Protein AF-A0A957RB34-F1 (afdb_monomer)

Nearest PDB structures (foldseek):
  6in7-assembly1_B  TM=5.819E-01  e=4.711E+00  Pseudomonas aeruginosa PAO1
  8z6g-assembly1_B  TM=5.656E-01  e=7.234E+00  Pseudomonas aeruginosa
  7eib-assembly1_A  TM=2.325E-01  e=8.694E+00  Homo sapiens

Sequence (74 aa):
MVRPDPAKWGQTVADLRRLSVEAEHPRTRERFLALYEIGAGHTNATQWAAAMKHDDNTVLKWVHMYNSMGPEAL

Secondary structure (DSSP, 8-state):
-----GGGGT--HHHHHHHHHH-SSHHHHHHHHHHHHHHTTS--HHHHHHHTT--HHHHHHHHHHHHHH-GGG-

Radius of gyration: 10.84 Å; Cα contacts (8 Å, |Δi|>4): 94; chains: 1; bounding box: 25×24×26 Å

Structure (mmCIF, N/CA/C/O backbone):
data_AF-A0A957RB34-F1
#
_entry.id   AF-A0A957RB34-F1
#
loop_
_atom_site.group_PDB
_atom_site.id
_atom_site.type_symbol
_atom_site.label_atom_id
_atom_site.label_alt_id
_atom_site.label_comp_id
_atom_site.label_asym_id
_atom_site.label_entity_id
_atom_site.label_seq_id
_atom_site.pdbx_PDB_ins_code
_atom_site.Cartn_x
_atom_site.Cartn_y
_atom_site.Cartn_z
_atom_site.occupancy
_atom_site.B_iso_or_equiv
_atom_site.auth_seq_id
_atom_site.auth_comp_id
_atom_site.auth_asym_id
_atom_site.auth_atom_id
_atom_site.pdbx_PDB_model_num
ATOM 1 N N . MET A 1 1 ? 4.323 -6.581 14.072 1.00 75.44 1 MET A N 1
ATOM 2 C CA . MET A 1 1 ? 4.306 -6.599 12.592 1.00 75.44 1 MET A CA 1
ATOM 3 C C . MET A 1 1 ? 3.701 -5.291 12.114 1.00 75.44 1 MET A C 1
ATOM 5 O O . MET A 1 1 ? 2.599 -4.981 12.548 1.00 75.44 1 MET A O 1
ATOM 9 N N . VAL A 1 2 ? 4.422 -4.508 11.308 1.00 90.56 2 VAL A N 1
ATOM 10 C CA . VAL A 1 2 ? 3.931 -3.217 10.792 1.00 90.56 2 VAL A CA 1
ATOM 11 C C . VAL A 1 2 ? 2.861 -3.480 9.729 1.00 90.56 2 VAL A C 1
ATOM 13 O O . VAL A 1 2 ? 3.037 -4.360 8.887 1.00 90.56 2 VAL A O 1
ATOM 16 N N . ARG A 1 3 ? 1.748 -2.745 9.787 1.00 96.25 3 ARG A N 1
ATOM 17 C CA . ARG A 1 3 ? 0.644 -2.813 8.821 1.00 96.25 3 ARG A CA 1
ATOM 18 C C . ARG A 1 3 ? 0.292 -1.404 8.335 1.00 96.25 3 ARG A C 1
ATOM 20 O O . ARG A 1 3 ? 0.519 -0.455 9.090 1.00 96.25 3 ARG A O 1
ATOM 27 N N . PRO A 1 4 ?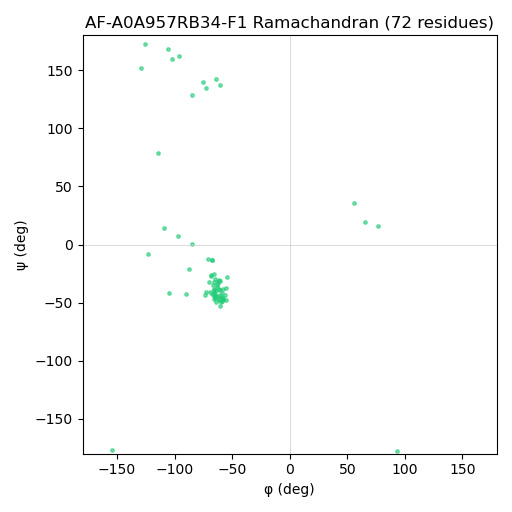 -0.238 -1.254 7.112 1.00 97.88 4 PRO A N 1
ATOM 28 C CA . PRO A 1 4 ? -0.789 0.018 6.672 1.00 97.88 4 PRO A CA 1
ATOM 29 C C . PRO A 1 4 ? -2.003 0.407 7.520 1.00 97.88 4 PRO A C 1
ATOM 31 O O . PRO A 1 4 ? -2.796 -0.457 7.894 1.00 97.88 4 PRO A O 1
ATOM 34 N N . ASP A 1 5 ? -2.139 1.700 7.801 1.00 98.12 5 ASP A N 1
ATOM 35 C CA . ASP A 1 5 ? -3.241 2.300 8.555 1.00 98.12 5 ASP A CA 1
ATOM 36 C C . ASP A 1 5 ? -4.068 3.221 7.640 1.00 98.12 5 ASP A C 1
ATOM 38 O O . ASP A 1 5 ? -3.874 4.438 7.636 1.00 98.12 5 ASP A O 1
ATOM 42 N N . PRO A 1 6 ? -4.956 2.658 6.800 1.00 98.00 6 PRO A N 1
ATOM 43 C CA . PRO A 1 6 ? -5.757 3.457 5.880 1.00 98.00 6 PRO A CA 1
ATOM 44 C C . PRO A 1 6 ? -6.800 4.325 6.588 1.00 98.00 6 PRO A C 1
ATOM 46 O O . PRO A 1 6 ? -7.135 5.404 6.095 1.00 98.00 6 PRO A O 1
ATOM 49 N N . ALA A 1 7 ? -7.253 3.918 7.779 1.00 98.06 7 ALA A N 1
ATOM 50 C CA . ALA A 1 7 ? -8.223 4.677 8.561 1.00 98.06 7 ALA A CA 1
ATOM 51 C C . ALA A 1 7 ? -7.679 6.058 8.961 1.00 98.06 7 ALA A C 1
ATOM 53 O O . ALA A 1 7 ? -8.437 7.029 8.972 1.00 98.06 7 ALA A O 1
ATOM 54 N N . LYS A 1 8 ? -6.361 6.173 9.195 1.00 97.94 8 LYS A N 1
ATOM 55 C CA . LYS A 1 8 ? -5.675 7.455 9.430 1.00 97.94 8 LYS A CA 1
ATOM 56 C C . LYS A 1 8 ? -5.902 8.485 8.316 1.00 97.94 8 LYS A C 1
ATOM 58 O O . LYS A 1 8 ? -5.883 9.683 8.586 1.00 97.94 8 LYS A O 1
ATOM 63 N N . TRP A 1 9 ? -6.139 8.030 7.088 1.00 98.19 9 TRP A N 1
ATOM 64 C CA . TRP A 1 9 ? -6.313 8.872 5.901 1.00 98.19 9 TRP A CA 1
ATOM 65 C C . TRP A 1 9 ? -7.758 8.900 5.390 1.00 98.19 9 TRP A C 1
ATOM 67 O O . TRP A 1 9 ? -8.002 9.306 4.258 1.00 98.19 9 TRP A O 1
ATOM 77 N N . GLY A 1 10 ? -8.726 8.436 6.192 1.00 98.00 10 GLY A N 1
ATOM 78 C CA . GLY A 1 10 ? -10.123 8.320 5.761 1.00 98.00 10 GLY A CA 1
ATOM 79 C C . GLY A 1 10 ? -10.336 7.294 4.640 1.00 98.00 10 GLY A C 1
ATOM 80 O O . GLY A 1 10 ? -11.346 7.351 3.945 1.00 98.00 10 GLY A O 1
ATOM 81 N N . GLN A 1 11 ? -9.388 6.372 4.456 1.00 98.19 11 GLN A N 1
ATOM 82 C CA . GLN A 1 11 ? -9.447 5.292 3.478 1.00 98.19 11 GLN A CA 1
ATOM 83 C C . GLN A 1 11 ? -9.819 3.968 4.148 1.00 98.19 11 GLN A C 1
ATOM 85 O O . GLN A 1 11 ? -9.630 3.744 5.345 1.00 98.19 11 GLN A O 1
ATOM 90 N N . THR A 1 12 ? -10.306 3.041 3.337 1.00 98.25 12 THR A N 1
ATOM 91 C CA . THR A 1 12 ? -10.510 1.641 3.702 1.00 98.25 12 THR A CA 1
ATOM 92 C C . THR A 1 12 ? -9.452 0.754 3.045 1.00 98.25 12 THR A C 1
ATOM 94 O O . THR A 1 12 ? -8.757 1.152 2.110 1.00 98.25 12 THR A O 1
ATOM 97 N N . VAL A 1 13 ? -9.353 -0.505 3.476 1.00 97.81 13 VAL A N 1
ATOM 98 C CA . VAL A 1 13 ? -8.531 -1.502 2.765 1.00 97.81 13 VAL A CA 1
ATOM 99 C C . VAL A 1 13 ? -9.025 -1.700 1.321 1.00 97.81 13 VAL A C 1
ATOM 101 O O . VAL A 1 13 ? -8.218 -1.928 0.421 1.00 97.81 13 VAL A O 1
ATOM 104 N N . ALA A 1 14 ? -10.330 -1.550 1.065 1.00 98.25 14 ALA A N 1
ATOM 105 C CA . ALA A 1 14 ? -10.885 -1.618 -0.286 1.00 98.25 14 ALA A CA 1
ATOM 106 C C . ALA A 1 14 ? -10.406 -0.458 -1.179 1.00 98.25 14 ALA A C 1
ATOM 108 O O . ALA A 1 14 ? -10.189 -0.663 -2.373 1.00 98.25 14 ALA A O 1
ATOM 109 N N . ASP A 1 15 ? -10.153 0.727 -0.616 1.00 98.50 15 ASP A N 1
ATOM 110 C CA . ASP A 1 15 ? -9.567 1.842 -1.367 1.00 98.50 15 ASP A CA 1
ATOM 111 C C . ASP A 1 15 ? -8.140 1.538 -1.825 1.00 98.50 15 ASP A C 1
ATOM 113 O O . ASP A 1 15 ? -7.796 1.831 -2.967 1.00 98.50 15 ASP A O 1
ATOM 117 N N . LEU A 1 16 ? -7.334 0.865 -0.996 1.00 98.50 16 LEU A N 1
ATOM 118 C CA . LEU A 1 16 ? -6.001 0.398 -1.401 1.00 98.50 16 LEU A CA 1
ATOM 119 C C . LEU A 1 16 ? -6.087 -0.580 -2.580 1.00 98.50 16 LEU A C 1
ATOM 121 O O . LEU A 1 16 ? -5.280 -0.508 -3.507 1.00 98.50 16 LEU A O 1
ATOM 125 N N . ARG A 1 17 ? -7.095 -1.466 -2.584 1.00 98.56 17 ARG A N 1
ATOM 126 C CA . ARG A 1 17 ? -7.341 -2.377 -3.712 1.00 98.56 17 ARG A CA 1
ATOM 127 C C . ARG A 1 17 ? -7.758 -1.635 -4.976 1.00 98.56 17 ARG A C 1
ATOM 129 O O . ARG A 1 17 ? -7.351 -2.016 -6.066 1.00 98.56 17 ARG A O 1
ATOM 136 N N . ARG A 1 18 ? -8.579 -0.598 -4.845 1.00 98.56 18 ARG A N 1
ATOM 137 C CA . ARG A 1 18 ? -8.981 0.236 -5.977 1.00 98.56 18 ARG A CA 1
ATOM 138 C C . ARG A 1 18 ? -7.774 0.971 -6.567 1.00 98.56 18 ARG A C 1
ATOM 140 O O . ARG A 1 18 ? -7.514 0.862 -7.762 1.00 98.56 18 ARG A O 1
ATOM 147 N N . LEU A 1 19 ? -6.974 1.621 -5.722 1.00 98.31 19 LEU A N 1
ATOM 148 C CA . LEU A 1 19 ? -5.765 2.344 -6.132 1.00 98.31 19 LEU A CA 1
ATOM 149 C C . LEU A 1 19 ? -4.709 1.428 -6.764 1.00 98.31 19 LEU A C 1
ATOM 151 O O . LEU A 1 19 ? -4.002 1.847 -7.680 1.00 98.31 19 LEU A O 1
ATOM 155 N N . SER A 1 20 ? -4.633 0.162 -6.344 1.00 98.25 20 SER A N 1
ATOM 156 C CA . SER A 1 20 ? -3.725 -0.810 -6.962 1.00 98.25 20 SER A CA 1
ATOM 157 C C . SER A 1 20 ? -4.094 -1.188 -8.399 1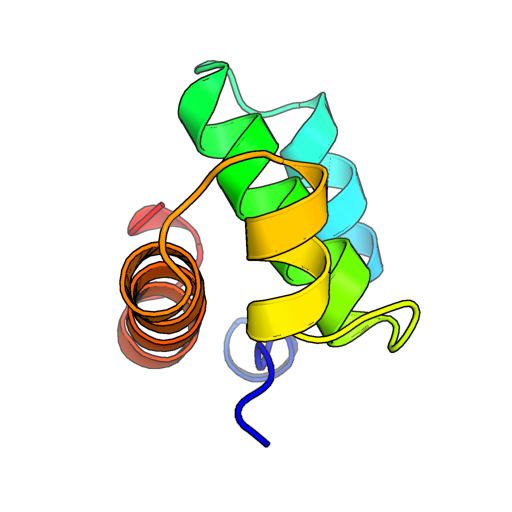.00 98.25 20 SER A C 1
ATOM 159 O O . SER A 1 20 ? -3.268 -1.753 -9.114 1.00 98.25 20 SER A O 1
ATOM 161 N N . VAL A 1 21 ? -5.303 -0.847 -8.846 1.00 98.25 21 VAL A N 1
ATOM 162 C CA . VAL A 1 21 ? -5.763 -1.035 -10.226 1.00 98.25 21 VAL A CA 1
ATOM 163 C C . VAL A 1 21 ? -5.787 0.292 -10.982 1.00 98.25 21 VAL A C 1
ATOM 165 O O . VAL A 1 21 ? -5.365 0.339 -12.134 1.00 98.25 21 VAL A O 1
ATOM 168 N N . GLU A 1 22 ? -6.248 1.364 -10.338 1.00 97.88 22 GLU A N 1
ATOM 169 C CA . GLU A 1 22 ? -6.534 2.648 -10.987 1.00 97.88 22 GLU A CA 1
ATOM 170 C C . GLU A 1 22 ? -5.329 3.591 -11.084 1.00 97.88 22 GLU A C 1
ATOM 172 O O . GLU A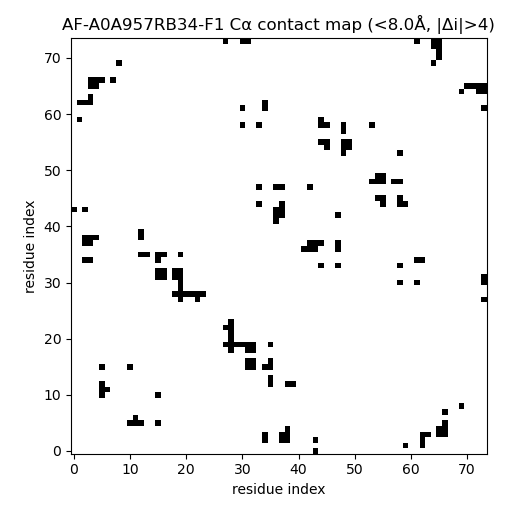 1 22 ? -5.338 4.482 -11.932 1.00 97.88 22 GLU A O 1
ATOM 177 N N . ALA A 1 23 ? -4.288 3.428 -10.253 1.00 97.69 23 ALA A N 1
ATOM 178 C CA . ALA A 1 23 ? -3.148 4.342 -10.297 1.00 97.69 23 ALA A CA 1
ATOM 179 C C . ALA A 1 23 ? -2.462 4.319 -11.674 1.00 97.69 23 ALA A C 1
ATOM 181 O O . ALA A 1 23 ? -2.226 3.257 -12.254 1.00 97.69 23 ALA A O 1
ATOM 182 N N . GLU A 1 24 ? -2.100 5.495 -12.186 1.00 96.88 24 GLU A N 1
ATOM 183 C CA . GLU A 1 24 ? -1.528 5.659 -13.528 1.00 96.88 24 GLU A CA 1
ATOM 184 C C . GLU A 1 24 ? -0.199 4.900 -13.678 1.00 96.88 24 GLU A C 1
ATOM 186 O O . GLU A 1 24 ? 0.001 4.122 -14.619 1.00 96.88 24 GLU A O 1
ATOM 191 N N . HIS A 1 25 ? 0.695 5.055 -12.698 1.00 97.88 25 HIS A N 1
ATOM 192 C CA . HIS A 1 25 ? 2.030 4.478 -12.759 1.00 97.88 25 HIS A CA 1
ATOM 193 C C . HIS A 1 25 ? 2.054 3.011 -12.270 1.00 97.88 25 HIS A C 1
ATOM 195 O O . HIS A 1 25 ? 1.636 2.731 -11.140 1.00 97.88 25 HIS A O 1
ATOM 201 N N . PRO A 1 26 ? 2.623 2.055 -13.041 1.00 97.44 26 PRO A N 1
ATOM 202 C CA . PRO A 1 26 ? 2.661 0.635 -12.663 1.00 97.44 26 PRO A CA 1
ATOM 203 C C . PRO A 1 26 ? 3.303 0.357 -11.300 1.00 97.44 26 PRO A C 1
ATOM 205 O O . PRO A 1 26 ? 2.834 -0.491 -10.547 1.00 97.44 26 PRO A O 1
ATOM 208 N N . ARG A 1 27 ? 4.356 1.104 -10.954 1.00 97.00 27 ARG A N 1
ATOM 209 C CA . ARG A 1 27 ? 5.046 0.961 -9.662 1.00 97.00 27 ARG A CA 1
ATOM 210 C C . ARG A 1 27 ? 4.201 1.447 -8.482 1.00 97.00 27 ARG A C 1
ATOM 212 O O . ARG A 1 27 ? 4.302 0.888 -7.398 1.00 97.00 27 ARG A O 1
ATOM 219 N N . THR A 1 28 ? 3.354 2.452 -8.690 1.00 98.00 28 THR A N 1
ATOM 220 C CA . THR A 1 28 ? 2.419 2.941 -7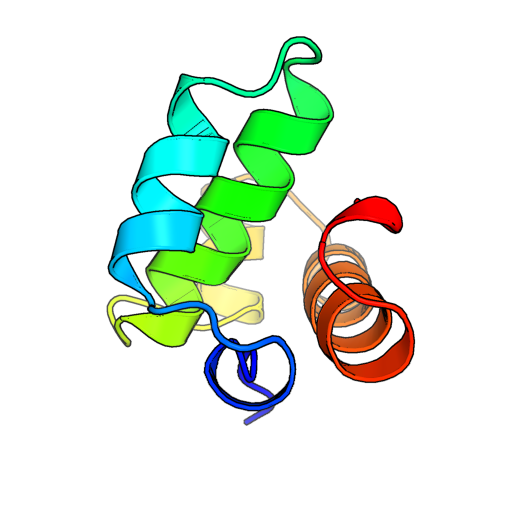.667 1.00 98.00 28 THR A CA 1
ATOM 221 C C . THR A 1 28 ? 1.289 1.933 -7.464 1.00 98.00 28 THR A C 1
ATOM 223 O O . THR A 1 28 ? 0.967 1.597 -6.327 1.00 98.00 28 THR A O 1
ATOM 226 N N . ARG A 1 29 ? 0.774 1.336 -8.550 1.00 98.50 29 ARG A N 1
ATOM 227 C CA . ARG A 1 29 ? -0.172 0.208 -8.473 1.00 98.50 29 ARG A CA 1
ATOM 228 C C . ARG A 1 29 ? 0.373 -0.958 -7.652 1.00 98.50 29 ARG A C 1
ATOM 230 O O . ARG A 1 29 ? -0.307 -1.457 -6.761 1.00 98.50 29 ARG A O 1
ATOM 237 N N . GLU A 1 30 ? 1.615 -1.357 -7.915 1.00 98.50 30 GLU A N 1
ATOM 238 C CA . GLU A 1 30 ? 2.300 -2.411 -7.163 1.00 98.50 30 GLU A CA 1
ATOM 239 C C . GLU A 1 30 ? 2.407 -2.082 -5.666 1.00 98.50 30 GLU A C 1
ATOM 241 O O . GLU A 1 30 ? 2.096 -2.923 -4.823 1.00 98.50 30 GLU A O 1
ATOM 246 N N . ARG A 1 31 ? 2.797 -0.848 -5.328 1.00 98.56 31 ARG A N 1
ATOM 247 C CA . ARG A 1 31 ? 2.878 -0.386 -3.935 1.00 98.56 31 ARG A CA 1
ATOM 248 C C . ARG A 1 31 ? 1.526 -0.482 -3.239 1.00 98.56 31 ARG A C 1
ATOM 250 O O . ARG A 1 31 ? 1.443 -1.055 -2.156 1.00 98.56 31 ARG A O 1
ATOM 257 N N . PHE A 1 32 ? 0.464 0.012 -3.873 1.00 98.75 32 PHE A N 1
ATOM 258 C CA . PHE A 1 32 ? -0.889 -0.100 -3.331 1.00 98.75 32 PHE A CA 1
ATOM 259 C C . PHE A 1 32 ? -1.355 -1.554 -3.213 1.00 98.75 32 PHE A C 1
ATOM 261 O O . PHE A 1 32 ? -2.020 -1.894 -2.235 1.00 98.75 32 PHE A O 1
ATOM 268 N N . LEU A 1 33 ? -0.961 -2.435 -4.140 1.00 98.69 33 LEU A N 1
ATOM 269 C CA . LEU A 1 33 ? -1.252 -3.865 -4.035 1.00 98.69 33 LEU A CA 1
ATOM 270 C C . LEU A 1 33 ? -0.568 -4.477 -2.808 1.00 98.69 33 LEU A C 1
ATOM 272 O O . LEU A 1 33 ? -1.218 -5.196 -2.055 1.00 98.69 33 LEU A O 1
ATOM 276 N N . ALA A 1 34 ? 0.704 -4.153 -2.564 1.00 98.56 34 ALA A N 1
ATOM 277 C CA . ALA A 1 34 ? 1.416 -4.607 -1.372 1.00 98.56 34 ALA A CA 1
ATOM 278 C C . ALA A 1 34 ? 0.706 -4.153 -0.087 1.00 98.56 34 ALA A C 1
ATOM 280 O O . ALA A 1 34 ? 0.489 -4.955 0.822 1.00 98.56 34 ALA A O 1
ATOM 281 N N . LEU A 1 35 ? 0.289 -2.882 -0.021 1.00 98.62 35 LEU A N 1
ATOM 282 C CA . LEU A 1 35 ? -0.445 -2.367 1.135 1.00 98.62 35 LEU A CA 1
ATOM 283 C C . LEU A 1 35 ? -1.804 -3.046 1.314 1.00 98.62 35 LEU A C 1
ATOM 285 O O . LEU A 1 35 ? -2.174 -3.357 2.443 1.00 98.62 35 LEU A O 1
ATOM 289 N N . TYR A 1 36 ? -2.528 -3.312 0.228 1.00 98.69 36 TYR A N 1
ATOM 290 C CA . TYR A 1 36 ? -3.782 -4.056 0.282 1.00 98.69 36 TYR A CA 1
ATOM 291 C C . TYR A 1 36 ? -3.577 -5.470 0.838 1.00 98.69 36 TYR A C 1
ATOM 293 O O . TYR A 1 36 ? -4.234 -5.830 1.811 1.00 98.69 36 TYR A O 1
ATOM 301 N N . GLU A 1 37 ? -2.652 -6.254 0.278 1.00 98.56 37 GLU A N 1
ATOM 302 C CA . GLU A 1 37 ? -2.432 -7.649 0.690 1.00 98.56 37 GLU A CA 1
ATOM 303 C C . GLU A 1 37 ? -1.998 -7.749 2.167 1.00 98.56 37 GLU A C 1
ATOM 305 O O . GLU A 1 37 ? -2.445 -8.634 2.903 1.00 98.56 37 GLU A O 1
ATOM 310 N N . ILE A 1 38 ? -1.170 -6.806 2.635 1.00 98.31 38 ILE A N 1
ATOM 311 C CA . ILE A 1 38 ? -0.733 -6.725 4.039 1.00 98.31 38 ILE A CA 1
ATOM 312 C C . ILE A 1 38 ? -1.867 -6.222 4.947 1.00 98.31 38 ILE A C 1
ATOM 314 O O . ILE A 1 38 ? -2.084 -6.754 6.040 1.00 98.31 38 ILE A O 1
ATOM 318 N N . GLY A 1 39 ? -2.600 -5.193 4.516 1.00 97.94 39 GLY A N 1
ATOM 319 C CA . GLY A 1 39 ? -3.704 -4.588 5.262 1.00 97.94 39 GLY A CA 1
ATOM 320 C C . GLY A 1 39 ? -4.890 -5.537 5.436 1.00 97.94 39 GLY A C 1
ATOM 321 O O . GLY A 1 39 ? -5.428 -5.645 6.536 1.00 97.94 39 GLY A O 1
ATOM 322 N N . ALA A 1 40 ? -5.228 -6.294 4.389 1.00 97.56 40 ALA A N 1
ATOM 323 C CA . ALA A 1 40 ? -6.241 -7.349 4.403 1.00 97.56 40 ALA A CA 1
ATOM 324 C C . ALA A 1 40 ? -5.806 -8.588 5.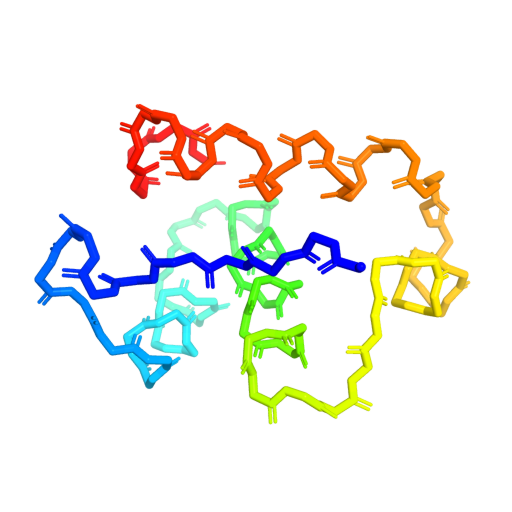207 1.00 97.56 40 ALA A C 1
ATOM 326 O O . ALA A 1 40 ? -6.626 -9.442 5.531 1.00 97.56 40 ALA A O 1
ATOM 327 N N . GLY A 1 41 ? -4.520 -8.688 5.561 1.00 96.88 41 GLY A N 1
ATOM 328 C CA . GLY A 1 41 ? -3.978 -9.804 6.330 1.00 96.88 41 GLY A CA 1
ATOM 329 C C . GLY A 1 41 ? -3.776 -11.088 5.526 1.00 96.88 41 GLY A C 1
ATOM 330 O O . GLY A 1 41 ? -3.584 -12.135 6.136 1.00 96.88 41 GLY A O 1
ATOM 331 N N . HIS A 1 42 ? -3.784 -11.022 4.192 1.00 97.75 42 HIS A N 1
ATOM 332 C CA . HIS A 1 42 ? -3.458 -12.168 3.337 1.00 97.75 42 HIS A CA 1
ATOM 333 C C . HIS A 1 42 ? -1.977 -12.553 3.435 1.00 97.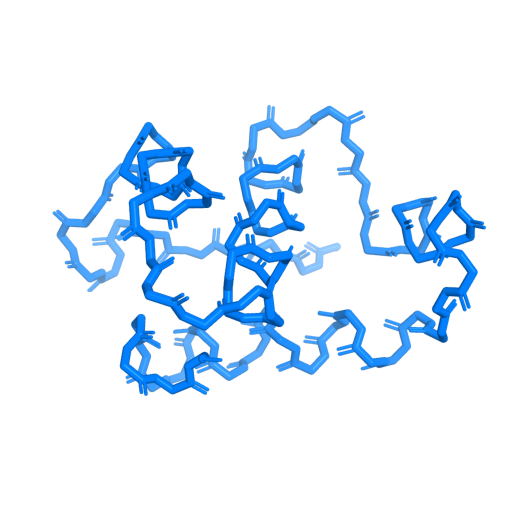75 42 HIS A C 1
ATOM 335 O O . HIS A 1 42 ? -1.607 -13.701 3.202 1.00 97.75 42 HIS A O 1
ATOM 341 N N . THR A 1 43 ? -1.122 -11.582 3.767 1.00 97.62 43 THR A N 1
ATOM 342 C CA . THR A 1 43 ? 0.332 -11.741 3.852 1.00 97.62 43 THR A CA 1
ATOM 343 C C . THR A 1 43 ? 0.948 -10.718 4.813 1.00 97.62 43 THR A C 1
ATOM 345 O O . THR A 1 43 ? 0.254 -9.911 5.436 1.00 97.62 43 THR A O 1
ATOM 348 N N . ASN A 1 44 ? 2.275 -10.728 4.921 1.00 97.44 44 ASN A N 1
ATOM 349 C CA 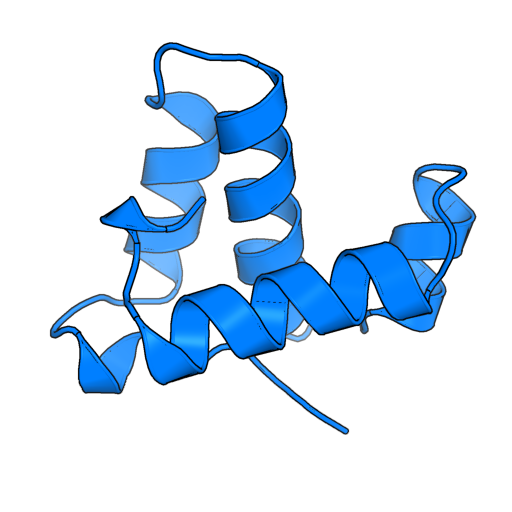. ASN A 1 44 ? 3.071 -9.688 5.564 1.00 97.44 44 ASN A CA 1
ATOM 350 C C . ASN A 1 44 ? 4.168 -9.158 4.623 1.00 97.44 44 ASN A C 1
ATOM 352 O O . ASN A 1 44 ? 4.379 -9.701 3.540 1.00 97.44 44 ASN A O 1
ATOM 356 N N . ALA A 1 45 ? 4.871 -8.095 5.034 1.00 96.62 45 ALA A N 1
ATOM 357 C CA . ALA A 1 45 ? 5.885 -7.443 4.199 1.00 96.62 45 ALA A CA 1
ATOM 358 C C . ALA A 1 45 ? 6.980 -8.410 3.716 1.00 96.62 45 ALA A C 1
ATOM 360 O O . ALA A 1 45 ? 7.308 -8.403 2.536 1.00 96.62 45 ALA A O 1
ATOM 361 N N . THR A 1 46 ? 7.490 -9.278 4.593 1.00 97.25 46 THR A N 1
ATOM 362 C CA . THR A 1 46 ? 8.533 -10.258 4.256 1.00 97.25 46 THR A CA 1
ATOM 363 C C . THR A 1 46 ? 8.032 -11.303 3.257 1.00 97.25 46 THR A C 1
ATOM 365 O O . THR A 1 46 ? 8.696 -11.580 2.261 1.00 97.25 46 THR A O 1
ATOM 368 N N . GLN A 1 47 ? 6.842 -11.867 3.484 1.00 98.00 47 GLN A N 1
ATOM 369 C CA . GLN A 1 47 ? 6.243 -12.875 2.603 1.00 98.00 47 GLN A CA 1
ATOM 370 C C . GLN A 1 47 ? 5.898 -12.305 1.222 1.00 98.00 47 GLN A C 1
ATOM 372 O O . GLN A 1 47 ? 6.197 -12.930 0.205 1.00 98.00 47 GLN A O 1
ATOM 377 N N . TRP A 1 48 ? 5.300 -11.111 1.174 1.00 97.94 48 TRP A N 1
ATOM 378 C CA . TRP A 1 48 ? 4.982 -10.439 -0.086 1.00 97.94 48 TRP A CA 1
ATOM 379 C C . TRP A 1 48 ? 6.254 -10.052 -0.847 1.00 97.94 48 TRP A C 1
ATOM 381 O O . TRP A 1 48 ? 6.340 -10.300 -2.049 1.00 97.94 48 TRP A O 1
ATOM 391 N N . ALA A 1 49 ? 7.269 -9.522 -0.151 1.00 98.00 49 ALA A N 1
ATOM 392 C CA . ALA A 1 49 ? 8.558 -9.188 -0.752 1.00 98.00 49 ALA A CA 1
ATOM 393 C C . ALA A 1 49 ? 9.203 -10.415 -1.408 1.00 98.00 49 ALA A C 1
ATOM 395 O O . ALA A 1 49 ? 9.565 -10.357 -2.580 1.00 98.00 49 ALA A O 1
ATOM 396 N N . ALA A 1 50 ? 9.252 -11.551 -0.706 1.00 98.12 50 ALA A N 1
ATOM 397 C CA . ALA A 1 50 ? 9.795 -12.793 -1.249 1.00 98.12 50 ALA A CA 1
ATOM 398 C C . ALA A 1 50 ? 9.039 -13.270 -2.505 1.00 98.12 50 ALA A C 1
ATOM 400 O O . ALA A 1 50 ? 9.668 -13.618 -3.505 1.00 98.12 50 ALA A O 1
ATOM 401 N N . ALA A 1 51 ? 7.700 -13.240 -2.485 1.00 97.56 51 ALA A N 1
ATOM 402 C CA . ALA A 1 51 ? 6.871 -13.643 -3.625 1.00 97.56 51 ALA A CA 1
ATOM 403 C C . ALA A 1 51 ? 7.081 -12.747 -4.859 1.00 97.56 51 ALA A C 1
ATOM 405 O O . ALA A 1 51 ? 7.093 -13.231 -5.990 1.00 97.56 51 ALA A O 1
ATOM 406 N N . MET A 1 52 ? 7.294 -11.451 -4.633 1.00 96.25 52 MET A N 1
ATOM 407 C CA . MET A 1 52 ? 7.453 -10.438 -5.679 1.00 96.25 52 MET A CA 1
ATOM 408 C C . MET A 1 52 ? 8.922 -10.124 -6.002 1.00 96.25 52 MET A C 1
ATOM 410 O O . MET A 1 52 ? 9.199 -9.222 -6.789 1.00 96.25 52 MET A O 1
ATOM 414 N N . LYS A 1 53 ? 9.870 -10.881 -5.428 1.00 96.56 53 LYS A N 1
ATOM 415 C CA . LYS A 1 53 ? 11.327 -10.701 -5.580 1.00 96.56 53 LYS A CA 1
ATOM 416 C C . LYS A 1 53 ? 11.821 -9.298 -5.197 1.00 96.56 53 LYS A C 1
ATOM 418 O O . LYS A 1 53 ? 12.758 -8.776 -5.800 1.00 96.56 53 LYS A O 1
ATOM 423 N N . HIS A 1 54 ? 11.203 -8.708 -4.179 1.00 96.75 54 HIS A N 1
ATOM 424 C CA . HIS A 1 54 ? 11.674 -7.494 -3.516 1.00 96.75 54 HIS A CA 1
ATOM 425 C C . HIS A 1 54 ? 12.470 -7.818 -2.257 1.00 96.75 54 HIS A C 1
ATOM 427 O O . HIS A 1 54 ? 12.365 -8.896 -1.677 1.00 96.75 54 HIS A O 1
ATOM 433 N N . ASP A 1 55 ? 13.225 -6.822 -1.810 1.00 97.50 55 ASP A N 1
ATOM 434 C CA . ASP A 1 55 ? 13.778 -6.765 -0.462 1.00 97.50 55 ASP A CA 1
ATOM 435 C C . ASP A 1 55 ? 12.679 -6.384 0.550 1.00 97.50 55 ASP A C 1
ATOM 437 O O . ASP A 1 55 ? 11.832 -5.522 0.283 1.00 97.50 55 ASP A O 1
ATOM 441 N N . ASP A 1 56 ? 12.676 -7.017 1.721 1.00 96.38 56 ASP A N 1
ATOM 442 C CA . ASP A 1 56 ? 11.640 -6.815 2.737 1.00 96.38 56 ASP A CA 1
ATOM 443 C C . ASP A 1 56 ? 11.659 -5.397 3.330 1.00 96.38 56 ASP A C 1
ATOM 445 O O . ASP A 1 56 ? 10.594 -4.808 3.547 1.00 96.38 56 ASP A O 1
ATOM 449 N N . ASN A 1 57 ? 12.839 -4.785 3.486 1.00 97.12 57 ASN A N 1
ATOM 450 C CA . ASN A 1 57 ? 12.958 -3.388 3.905 1.00 97.12 57 ASN A CA 1
ATOM 451 C C . ASN A 1 57 ? 12.367 -2.430 2.870 1.00 97.12 57 ASN A C 1
ATOM 453 O O . ASN A 1 57 ? 11.874 -1.362 3.238 1.00 97.12 57 ASN A O 1
ATOM 457 N N . THR A 1 58 ? 12.384 -2.784 1.584 1.00 97.56 58 THR A N 1
ATOM 458 C CA . THR A 1 58 ? 11.741 -1.970 0.541 1.00 97.56 58 THR A CA 1
ATOM 459 C C . THR A 1 58 ? 10.227 -1.923 0.732 1.00 97.56 58 THR A C 1
ATOM 461 O O . THR A 1 58 ? 9.644 -0.839 0.714 1.00 97.56 58 THR A O 1
ATOM 464 N N . VAL A 1 59 ? 9.595 -3.068 0.994 1.00 98.06 59 VAL A N 1
ATOM 465 C CA . VAL A 1 59 ? 8.145 -3.144 1.232 1.00 98.06 59 VAL A CA 1
ATOM 466 C C . VAL A 1 59 ? 7.774 -2.495 2.567 1.00 98.06 59 VAL A C 1
ATOM 468 O O . VAL A 1 59 ? 6.815 -1.726 2.634 1.00 98.06 59 VAL A O 1
ATOM 471 N N . LEU A 1 60 ? 8.571 -2.710 3.621 1.00 97.94 60 LEU A N 1
ATOM 472 C CA . LEU A 1 60 ? 8.394 -2.024 4.906 1.00 97.94 60 LEU A CA 1
ATOM 473 C C . LEU A 1 60 ? 8.475 -0.501 4.756 1.00 97.94 60 LEU A C 1
ATOM 475 O O . LEU A 1 60 ? 7.646 0.210 5.325 1.00 97.94 60 LEU A O 1
ATOM 479 N N . LYS A 1 61 ? 9.415 0.017 3.953 1.00 98.19 61 LYS A N 1
ATOM 480 C CA . LYS A 1 61 ? 9.502 1.454 3.651 1.00 98.19 61 LYS A CA 1
ATOM 481 C C . LYS A 1 61 ? 8.221 1.982 3.017 1.00 98.19 61 LYS A C 1
ATOM 483 O O . LYS A 1 61 ? 7.813 3.082 3.367 1.00 98.19 61 LYS A O 1
ATOM 488 N N . TRP A 1 62 ? 7.559 1.230 2.138 1.00 98.38 62 TRP A N 1
ATOM 489 C CA . TRP A 1 62 ? 6.275 1.657 1.565 1.00 98.38 62 TRP A CA 1
ATOM 490 C C . TRP A 1 62 ? 5.188 1.762 2.634 1.00 98.38 62 TRP A C 1
ATOM 492 O O . TRP A 1 62 ? 4.489 2.771 2.687 1.00 98.38 62 TRP A O 1
ATOM 502 N N . VAL A 1 63 ? 5.099 0.779 3.537 1.00 98.31 63 VAL A N 1
ATOM 503 C CA . VAL A 1 63 ? 4.154 0.822 4.667 1.00 98.31 63 VAL A CA 1
ATOM 504 C C . VAL A 1 63 ? 4.439 2.024 5.573 1.00 98.31 63 VAL A C 1
ATOM 506 O O . VAL A 1 63 ? 3.518 2.737 5.968 1.00 98.31 63 VAL A O 1
ATOM 509 N N . HIS A 1 64 ? 5.711 2.298 5.872 1.00 98.25 64 HIS A N 1
ATOM 510 C CA . HIS A 1 64 ? 6.103 3.448 6.686 1.00 98.25 64 HIS A CA 1
ATOM 511 C C . HIS A 1 64 ? 5.837 4.789 5.996 1.00 98.25 64 HIS A C 1
ATOM 513 O O . HIS A 1 64 ? 5.342 5.703 6.656 1.00 98.25 64 HIS A O 1
ATOM 519 N N . MET A 1 65 ? 6.128 4.912 4.696 1.00 98.31 65 MET A N 1
ATOM 520 C CA . MET A 1 65 ? 5.837 6.124 3.924 1.00 98.31 65 MET A CA 1
ATOM 521 C C . MET A 1 65 ? 4.339 6.398 3.909 1.00 98.31 65 MET A C 1
ATOM 523 O O . MET A 1 65 ? 3.932 7.496 4.273 1.00 98.31 65 MET A O 1
ATOM 527 N N . TYR A 1 66 ? 3.524 5.385 3.614 1.00 98.56 66 TYR A N 1
ATOM 528 C CA . TYR A 1 66 ? 2.072 5.508 3.636 1.00 98.56 66 TYR A CA 1
ATOM 529 C C . TYR A 1 66 ? 1.539 5.909 5.015 1.00 98.56 66 TYR A C 1
ATOM 531 O O . TYR A 1 66 ? 0.796 6.877 5.141 1.00 98.56 66 TYR A O 1
ATOM 539 N N . ASN A 1 67 ? 1.965 5.229 6.083 1.00 98.31 67 ASN A N 1
ATOM 540 C CA . ASN A 1 67 ? 1.504 5.546 7.438 1.00 98.31 67 ASN A CA 1
ATOM 541 C C . ASN A 1 67 ? 1.957 6.933 7.917 1.00 98.31 67 ASN A C 1
ATOM 543 O O . ASN A 1 67 ? 1.319 7.516 8.795 1.00 98.31 67 ASN A O 1
ATOM 547 N N . SER A 1 68 ? 3.057 7.462 7.378 1.00 98.19 68 SER A N 1
ATOM 548 C CA . SER A 1 68 ? 3.605 8.763 7.778 1.00 98.19 68 SER A CA 1
ATOM 549 C C . SER A 1 68 ? 3.045 9.920 6.955 1.00 98.19 68 SER A C 1
ATOM 551 O O . SER A 1 68 ? 2.726 10.957 7.530 1.00 98.19 68 SER A O 1
ATOM 553 N N . MET A 1 69 ? 2.923 9.742 5.638 1.00 97.94 69 MET A N 1
ATOM 554 C CA . MET A 1 69 ? 2.701 10.823 4.670 1.00 97.94 69 MET A CA 1
ATOM 555 C C . MET A 1 69 ? 1.442 10.653 3.810 1.00 97.94 69 MET A C 1
ATOM 557 O O . MET A 1 69 ? 1.089 11.590 3.106 1.00 97.94 69 MET A O 1
ATOM 561 N N . GLY A 1 70 ? 0.763 9.505 3.869 1.00 97.38 70 GLY A N 1
ATOM 562 C CA . GLY A 1 70 ? -0.469 9.268 3.118 1.00 97.38 70 GLY A CA 1
ATOM 563 C C . GLY A 1 70 ? -0.273 8.593 1.757 1.00 97.38 70 GLY A C 1
ATOM 564 O O . GLY A 1 70 ? 0.845 8.203 1.399 1.00 97.38 70 GLY A O 1
ATOM 565 N N . PRO A 1 71 ? -1.374 8.391 1.011 1.00 97.00 71 PRO A N 1
ATOM 566 C CA . PRO A 1 71 ? -1.370 7.731 -0.296 1.00 97.00 71 PRO A CA 1
ATOM 567 C C . PRO A 1 71 ? -0.537 8.468 -1.351 1.00 97.00 71 PRO A C 1
ATOM 569 O O . PRO A 1 71 ? 0.048 7.815 -2.208 1.00 97.00 71 PRO A O 1
ATOM 572 N N . GLU A 1 72 ? -0.425 9.794 -1.274 1.00 96.12 72 GLU A N 1
ATOM 573 C CA . GLU A 1 72 ? 0.321 10.626 -2.229 1.00 96.12 72 GLU A CA 1
ATOM 574 C C . GLU A 1 72 ? 1.841 10.400 -2.169 1.00 96.12 72 GLU A C 1
ATOM 576 O O . GLU A 1 72 ? 2.571 10.825 -3.062 1.00 96.12 72 GLU A O 1
ATOM 581 N N . ALA A 1 73 ? 2.337 9.725 -1.128 1.00 96.12 73 ALA A N 1
ATOM 582 C CA . ALA A 1 73 ? 3.752 9.400 -0.975 1.00 96.12 73 ALA A CA 1
ATOM 583 C C . ALA A 1 73 ? 4.192 8.111 -1.703 1.00 96.12 73 ALA A C 1
ATOM 585 O O . ALA A 1 73 ? 5.361 7.721 -1.595 1.00 96.12 73 ALA A O 1
ATOM 586 N N . LEU A 1 74 ? 3.278 7.425 -2.402 1.00 94.06 74 LEU A N 1
ATOM 587 C CA . LEU A 1 74 ? 3.514 6.144 -3.087 1.00 94.06 74 LEU A CA 1
ATOM 588 C C . LEU A 1 74 ? 3.534 6.270 -4.608 1.00 94.06 74 LEU A C 1
ATOM 590 O O . LEU A 1 74 ? 4.336 5.513 -5.207 1.00 94.06 7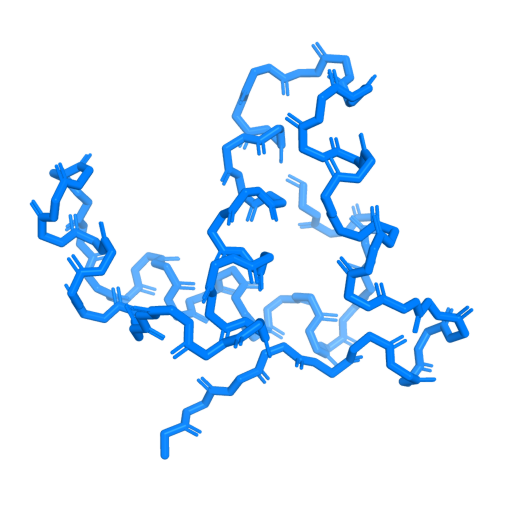4 LEU A O 1
#

Solvent-accessible surface area (backbone atoms only — not comparable to full-atom values): 4097 Å² total; per-residue (Å²): 136,91,64,48,53,42,65,85,71,79,39,48,60,66,50,30,49,47,41,29,69,68,42,87,49,69,69,35,10,51,51,27,39,54,44,21,41,34,50,71,59,81,44,45,47,58,60,49,14,59,76,71,75,45,56,39,69,60,45,46,48,51,38,52,38,36,61,74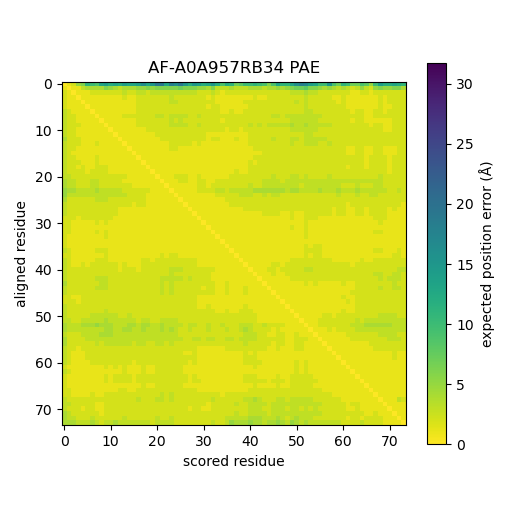,66,33,78,90,67,91

pLDDT: mean 97.38, std 2.82, range [75.44, 98.75]

Foldseek 3Di:
DQAADQVVVVDDLVVLVVCLPPPPDPVLVVLSVLNSCRNVPVDHLPVVCVVVVHDSVVNVVSSVQCNPPNSVSD

Mean predicted aligned error: 1.87 Å